Protein AF-A0A655AGC7-F1 (afdb_monomer_lite)

Sequence (77 aa):
MADGEDQQTFAEFFDRRLALHSPEMAAKTIVNGVAKGQARVVVGLEAKAVDVLARIMGSSYQRLVAAGVAKFFPWAK

Foldseek 3Di:
DPPVVVVVVVVVCCVVPVPPDDPVQVVVQVVVCVVVVNPDTQGDPVSVVLVVCCVVVPPVVVVVVVVVCCVPPVVVD

pLDDT: mean 77.73, std 12.4, range [40.47, 96.94]

Organism: Mycobacterium tuberculosis (NCBI:txid1773)

Radius of gyration: 15.9 Å; chains: 1; bounding box: 42×28×36 Å

Structure (mmCIF, N/CA/C/O backbone):
data_AF-A0A655AGC7-F1
#
_entry.id   AF-A0A655AGC7-F1
#
loop_
_atom_site.group_PDB
_atom_site.id
_atom_site.type_symbol
_atom_site.label_atom_id
_atom_site.label_alt_id
_atom_site.label_comp_id
_atom_site.label_asym_id
_atom_site.label_entity_id
_atom_site.label_seq_id
_atom_site.pdbx_PDB_ins_code
_atom_site.Cartn_x
_atom_site.Cartn_y
_atom_site.Cartn_z
_atom_site.occupancy
_atom_site.B_iso_or_equiv
_atom_site.auth_seq_id
_atom_site.auth_comp_id
_atom_site.auth_asym_id
_atom_site.auth_atom_id
_atom_site.pdbx_PDB_model_num
ATOM 1 N N . MET A 1 1 ? 30.231 -9.891 -2.546 1.00 40.47 1 MET A N 1
ATOM 2 C CA . MET A 1 1 ? 29.922 -8.468 -2.307 1.00 40.47 1 MET A CA 1
ATOM 3 C C . MET A 1 1 ? 29.513 -7.861 -3.638 1.00 40.47 1 MET A C 1
ATOM 5 O O . MET A 1 1 ? 30.357 -7.346 -4.352 1.00 40.47 1 MET A O 1
ATOM 9 N N . ALA A 1 2 ? 28.244 -8.030 -4.002 1.00 49.31 2 ALA A N 1
ATOM 10 C CA . ALA A 1 2 ? 27.612 -7.388 -5.160 1.00 49.31 2 ALA A CA 1
ATOM 11 C C . ALA A 1 2 ? 26.289 -6.713 -4.738 1.00 49.31 2 ALA A C 1
ATOM 13 O O . ALA A 1 2 ? 25.461 -6.387 -5.573 1.00 49.31 2 ALA A O 1
ATOM 14 N N . ASP A 1 3 ? 26.088 -6.510 -3.429 1.00 59.91 3 ASP A N 1
ATOM 15 C CA . ASP A 1 3 ? 24.817 -6.034 -2.873 1.00 59.91 3 ASP A CA 1
ATOM 16 C C . ASP A 1 3 ? 24.684 -4.503 -2.910 1.00 59.91 3 ASP A C 1
ATOM 18 O O . ASP A 1 3 ? 23.584 -3.982 -2.788 1.00 59.91 3 ASP A O 1
ATOM 22 N N . GLY A 1 4 ? 25.789 -3.762 -3.054 1.00 60.75 4 GLY A N 1
ATOM 23 C CA . GLY A 1 4 ? 25.790 -2.296 -2.962 1.00 60.75 4 GLY A CA 1
ATOM 24 C C . GLY A 1 4 ? 25.320 -1.578 -4.231 1.00 60.75 4 GLY A C 1
ATOM 25 O O . GLY A 1 4 ? 24.519 -0.650 -4.143 1.00 60.75 4 GLY A O 1
ATOM 26 N N . GLU A 1 5 ? 25.785 -2.008 -5.409 1.00 59.97 5 GLU A N 1
ATOM 27 C CA . GLU A 1 5 ? 25.375 -1.406 -6.691 1.00 59.97 5 GLU A CA 1
ATOM 28 C C . GLU A 1 5 ? 23.927 -1.761 -7.059 1.00 59.97 5 GLU A C 1
ATOM 30 O O . GLU A 1 5 ? 23.191 -0.925 -7.589 1.00 59.97 5 GLU A O 1
ATOM 35 N N . ASP A 1 6 ? 23.485 -2.972 -6.705 1.00 70.00 6 ASP A N 1
ATOM 36 C CA . ASP A 1 6 ? 22.108 -3.423 -6.926 1.00 70.00 6 ASP A CA 1
ATOM 37 C C . ASP A 1 6 ? 21.115 -2.636 -6.050 1.00 70.00 6 ASP A C 1
ATOM 39 O O . ASP A 1 6 ? 20.074 -2.181 -6.524 1.00 70.00 6 ASP A O 1
ATOM 43 N N . GLN A 1 7 ? 21.483 -2.347 -4.794 1.00 72.25 7 GLN A N 1
ATOM 44 C CA . GLN A 1 7 ? 20.675 -1.519 -3.890 1.00 72.25 7 GLN A CA 1
ATOM 45 C C . GLN A 1 7 ? 20.527 -0.072 -4.366 1.00 72.25 7 GLN A C 1
ATOM 47 O O . GLN A 1 7 ? 19.430 0.480 -4.282 1.00 72.25 7 GLN A O 1
ATOM 52 N N . GLN A 1 8 ? 21.598 0.551 -4.867 1.00 75.75 8 GLN A N 1
ATOM 53 C CA . GLN A 1 8 ? 21.526 1.919 -5.395 1.00 75.75 8 GLN A CA 1
ATOM 54 C C . GLN A 1 8 ? 20.654 1.985 -6.650 1.00 75.75 8 GLN A C 1
ATOM 56 O O . GLN A 1 8 ? 19.773 2.837 -6.747 1.00 75.75 8 GLN A O 1
ATOM 61 N N . THR A 1 9 ? 20.829 1.031 -7.565 1.00 74.62 9 THR A N 1
ATOM 62 C CA . THR A 1 9 ? 20.021 0.935 -8.787 1.00 74.62 9 THR A CA 1
ATOM 63 C C . THR A 1 9 ? 18.543 0.706 -8.459 1.00 74.62 9 THR A C 1
ATOM 65 O O . THR A 1 9 ? 17.660 1.326 -9.058 1.00 74.62 9 THR A O 1
ATOM 68 N N . PHE A 1 10 ? 18.257 -0.139 -7.465 1.00 71.56 10 PHE A N 1
ATOM 69 C CA . PHE A 1 10 ? 16.902 -0.368 -6.978 1.00 71.56 10 PHE A CA 1
ATOM 70 C C . PHE A 1 10 ? 16.301 0.882 -6.329 1.00 71.56 10 PHE A C 1
ATOM 72 O O . PHE A 1 10 ? 15.155 1.218 -6.622 1.00 71.56 10 PHE A O 1
ATOM 79 N N . ALA A 1 11 ? 17.060 1.593 -5.490 1.00 74.62 11 ALA A N 1
ATOM 80 C CA . ALA A 1 11 ? 16.610 2.824 -4.844 1.00 74.62 11 ALA A CA 1
ATOM 81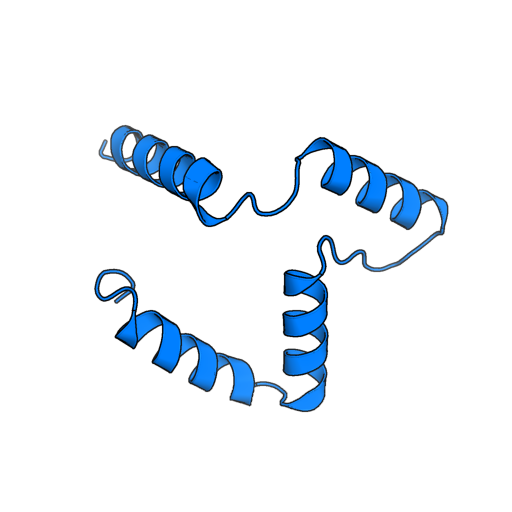 C C . ALA A 1 11 ? 16.280 3.915 -5.875 1.00 74.62 11 ALA A C 1
ATOM 83 O O . ALA A 1 11 ? 15.201 4.501 -5.828 1.00 74.62 11 ALA A O 1
ATOM 84 N N . GLU A 1 12 ? 17.147 4.126 -6.867 1.00 75.19 12 GLU A N 1
ATOM 85 C CA . GLU A 1 12 ? 16.897 5.091 -7.941 1.00 75.19 12 GLU A CA 1
ATOM 86 C C . GLU A 1 12 ? 15.690 4.710 -8.804 1.00 75.19 12 GLU A C 1
ATOM 88 O O . GLU A 1 12 ? 14.900 5.572 -9.200 1.00 75.19 12 GLU A O 1
ATOM 93 N N . PHE A 1 13 ? 15.518 3.420 -9.105 1.00 70.81 13 PHE A N 1
ATOM 94 C CA . PHE A 1 13 ? 14.338 2.933 -9.812 1.00 70.81 13 PHE A CA 1
ATOM 95 C C . PHE A 1 13 ? 13.067 3.148 -8.985 1.00 70.81 13 PHE A C 1
ATOM 97 O O . PHE A 1 13 ? 12.051 3.595 -9.525 1.00 70.81 13 PHE A O 1
ATOM 104 N N . PHE A 1 14 ? 13.128 2.869 -7.682 1.00 67.00 14 PHE A N 1
ATOM 105 C CA . PHE A 1 14 ? 12.014 3.050 -6.764 1.00 67.00 14 PHE A CA 1
ATOM 106 C C . PHE A 1 14 ? 11.587 4.519 -6.706 1.00 67.00 14 PHE A C 1
ATOM 108 O O . PHE A 1 14 ? 10.424 4.821 -6.977 1.00 67.00 14 PHE A O 1
ATOM 115 N N . ASP A 1 15 ? 12.534 5.430 -6.488 1.00 68.62 15 ASP A N 1
ATOM 116 C CA . ASP A 1 15 ? 12.281 6.872 -6.449 1.00 68.62 15 ASP A CA 1
ATOM 117 C C . ASP A 1 15 ? 11.738 7.406 -7.781 1.00 68.62 15 ASP A C 1
ATOM 119 O O . ASP A 1 15 ? 10.812 8.215 -7.802 1.00 68.62 15 ASP A O 1
ATOM 123 N N . ARG A 1 16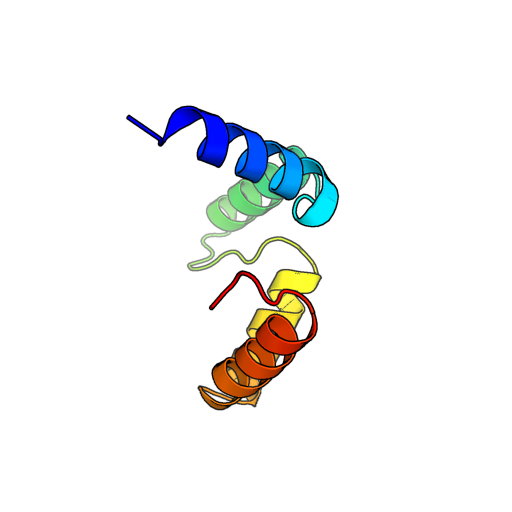 ? 12.268 6.943 -8.922 1.00 68.06 16 ARG A N 1
ATOM 124 C CA . ARG A 1 16 ? 11.858 7.453 -10.243 1.00 68.06 16 ARG A CA 1
ATOM 125 C C . ARG A 1 16 ? 10.561 6.857 -10.782 1.00 68.06 16 ARG A C 1
ATOM 127 O O . ARG A 1 16 ? 9.945 7.469 -11.656 1.00 68.06 16 ARG A O 1
ATOM 134 N N . ARG A 1 17 ? 10.198 5.632 -10.390 1.00 59.41 17 ARG A N 1
ATOM 135 C CA . ARG A 1 17 ? 9.146 4.849 -11.074 1.00 59.41 17 ARG A CA 1
ATOM 136 C C . ARG A 1 17 ? 8.064 4.298 -10.151 1.00 59.41 17 ARG A C 1
ATOM 138 O O . ARG A 1 17 ? 6.964 4.060 -10.640 1.00 59.41 17 ARG A O 1
ATOM 145 N N . LEU A 1 18 ? 8.358 4.071 -8.869 1.00 59.66 18 LEU A N 1
ATOM 146 C CA . LEU A 1 18 ? 7.445 3.408 -7.926 1.00 59.66 18 LEU A CA 1
ATOM 147 C C . LEU A 1 18 ? 6.931 4.337 -6.822 1.00 59.66 18 LEU A C 1
ATOM 149 O O . LEU A 1 18 ? 5.830 4.114 -6.321 1.00 59.66 18 LEU A O 1
ATOM 153 N N . ALA A 1 19 ? 7.664 5.399 -6.488 1.00 63.94 19 ALA A N 1
ATOM 154 C CA . ALA A 1 19 ? 7.234 6.452 -5.573 1.00 63.94 19 ALA A CA 1
ATOM 155 C C . ALA A 1 19 ? 6.170 7.371 -6.217 1.00 63.94 19 ALA A C 1
ATOM 157 O O . ALA A 1 19 ? 6.345 8.579 -6.346 1.00 63.94 19 ALA A O 1
ATOM 158 N N . LEU A 1 20 ? 5.044 6.791 -6.649 1.00 59.81 20 LEU A N 1
ATOM 159 C CA . LEU A 1 20 ? 3.907 7.518 -7.230 1.00 59.81 20 LEU A CA 1
ATOM 160 C C . LEU A 1 20 ? 3.192 8.410 -6.195 1.00 59.81 20 LEU A C 1
ATOM 162 O O . LEU A 1 20 ? 2.499 9.354 -6.571 1.00 59.81 20 LEU A O 1
ATOM 166 N N . HIS A 1 21 ? 3.379 8.136 -4.896 1.00 70.31 21 HIS A N 1
ATOM 167 C CA . HIS A 1 21 ? 2.887 8.942 -3.772 1.00 70.31 21 HIS A CA 1
ATOM 168 C C . HIS A 1 21 ? 4.049 9.347 -2.869 1.00 70.31 21 HIS A C 1
ATOM 170 O O . HIS A 1 21 ? 4.985 8.573 -2.676 1.00 70.31 21 HIS A O 1
ATOM 176 N N . SER A 1 22 ? 3.966 10.541 -2.276 1.00 80.75 22 SER A N 1
ATOM 177 C CA . SER A 1 22 ? 5.003 11.021 -1.361 1.00 80.75 22 SER A CA 1
ATOM 178 C C . SER A 1 22 ? 5.049 10.183 -0.068 1.00 80.75 22 SER A C 1
ATOM 180 O O . SER A 1 22 ? 4.004 9.701 0.400 1.00 80.75 22 SER A O 1
ATOM 182 N N . PRO A 1 23 ? 6.230 10.019 0.551 1.00 80.81 23 PRO A N 1
ATOM 183 C CA . PRO A 1 23 ? 6.368 9.272 1.801 1.00 80.81 23 PRO A CA 1
ATOM 184 C C . PRO A 1 23 ? 5.527 9.872 2.940 1.00 80.81 23 PRO A C 1
ATOM 186 O O . PRO A 1 23 ? 4.979 9.139 3.766 1.00 80.81 23 PRO A O 1
ATOM 189 N N . GLU A 1 24 ? 5.327 11.191 2.956 1.00 83.69 24 GLU A N 1
ATOM 190 C CA . GLU A 1 24 ? 4.486 11.885 3.938 1.00 83.69 24 GLU A CA 1
ATOM 191 C C . GLU A 1 24 ? 3.013 11.488 3.802 1.00 83.69 24 GLU A C 1
ATOM 193 O O . GLU A 1 24 ? 2.325 11.259 4.803 1.00 83.69 24 GLU A O 1
ATOM 198 N N . MET A 1 25 ? 2.517 11.367 2.567 1.00 85.62 25 MET A N 1
ATOM 199 C CA . MET A 1 25 ? 1.152 10.910 2.299 1.00 85.62 25 MET A CA 1
ATOM 200 C C . MET A 1 25 ? 0.938 9.471 2.770 1.00 85.62 25 MET A C 1
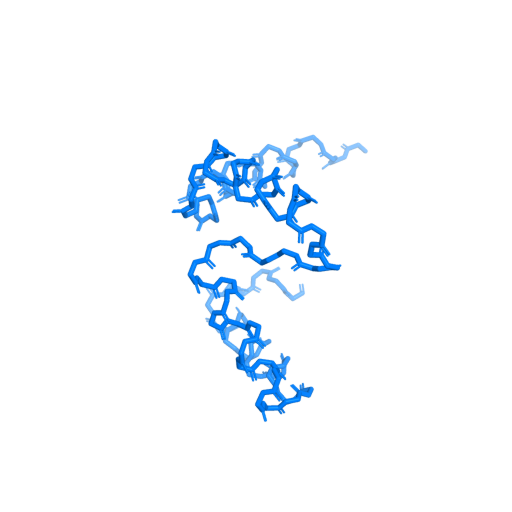ATOM 202 O O . MET A 1 25 ? -0.105 9.162 3.364 1.00 85.62 25 MET A O 1
ATOM 206 N N . ALA A 1 26 ? 1.928 8.603 2.559 1.00 86.19 26 ALA A N 1
ATOM 207 C CA . ALA A 1 26 ? 1.900 7.232 3.052 1.00 86.19 26 ALA A CA 1
ATOM 208 C C . ALA A 1 26 ? 1.857 7.188 4.585 1.00 86.19 26 ALA A C 1
ATOM 210 O O . ALA A 1 26 ? 0.939 6.592 5.158 1.00 86.19 26 ALA A O 1
ATOM 211 N N . ALA A 1 27 ? 2.778 7.894 5.247 1.00 90.81 27 ALA A N 1
ATOM 212 C CA . ALA A 1 27 ? 2.844 7.973 6.703 1.00 90.81 27 ALA A CA 1
ATOM 213 C C . ALA A 1 27 ? 1.528 8.486 7.308 1.00 90.81 27 ALA A C 1
ATOM 215 O O . ALA A 1 27 ? 0.965 7.860 8.208 1.00 90.81 27 ALA A O 1
ATOM 216 N N . LYS A 1 28 ? 0.973 9.575 6.758 1.00 91.50 28 LYS A N 1
ATOM 217 C CA . LYS A 1 28 ? -0.311 10.138 7.202 1.00 91.50 28 LYS A CA 1
ATOM 218 C C . LYS A 1 28 ? -1.456 9.139 7.047 1.00 91.50 28 LYS A C 1
ATOM 220 O O . LYS A 1 28 ? -2.301 9.025 7.934 1.00 91.50 28 LYS A O 1
ATOM 225 N N . THR A 1 29 ? -1.499 8.411 5.934 1.00 91.12 29 THR A N 1
ATOM 226 C CA . THR A 1 29 ? -2.538 7.403 5.681 1.00 91.12 29 THR A CA 1
ATOM 227 C C . THR A 1 29 ? -2.455 6.257 6.690 1.00 91.12 29 THR A C 1
ATOM 229 O O . THR A 1 29 ? -3.482 5.862 7.243 1.00 91.12 29 THR A O 1
ATOM 232 N N . ILE A 1 30 ? -1.244 5.776 6.983 1.00 92.75 30 ILE A N 1
ATOM 233 C CA . ILE A 1 30 ? -0.998 4.707 7.959 1.00 92.75 30 ILE A CA 1
ATOM 234 C C . ILE A 1 30 ? -1.415 5.146 9.363 1.00 92.75 30 ILE A C 1
ATOM 236 O O . ILE A 1 30 ? -2.237 4.473 9.984 1.00 92.75 30 ILE A O 1
ATOM 240 N N . VAL A 1 31 ? -0.924 6.295 9.841 1.00 96.38 31 VAL A N 1
ATOM 241 C CA . VAL A 1 31 ? -1.243 6.814 11.184 1.00 96.38 31 VAL A CA 1
ATOM 242 C C . VAL A 1 31 ? -2.752 7.006 11.355 1.00 96.38 31 VAL A C 1
ATOM 244 O O . VAL A 1 31 ? -3.320 6.592 12.364 1.00 96.38 31 VAL A O 1
ATOM 247 N N . ASN A 1 32 ? -3.430 7.553 10.342 1.00 95.62 32 ASN A N 1
ATOM 248 C CA . ASN A 1 32 ? -4.885 7.708 10.366 1.00 95.62 32 ASN A CA 1
ATOM 249 C C . ASN A 1 32 ? -5.629 6.367 10.399 1.00 95.62 32 ASN A C 1
ATOM 251 O O . ASN A 1 32 ? -6.679 6.268 11.031 1.00 95.62 32 ASN A O 1
ATOM 255 N N . GLY A 1 33 ? -5.127 5.351 9.697 1.00 95.19 33 GLY A N 1
ATOM 256 C CA . GLY A 1 33 ? -5.708 4.010 9.712 1.00 95.19 33 GLY A CA 1
ATOM 257 C C . GLY A 1 33 ? -5.565 3.339 11.077 1.00 95.19 33 GLY A C 1
ATOM 258 O O . GLY A 1 33 ? -6.547 2.811 11.600 1.00 95.19 33 GLY A O 1
ATOM 259 N N . VAL A 1 34 ? -4.384 3.449 11.692 1.00 96.44 34 VAL A N 1
ATOM 260 C CA . VAL A 1 34 ? -4.114 2.956 13.053 1.00 96.44 34 VAL A CA 1
ATOM 261 C C . VAL A 1 34 ? -5.018 3.648 14.072 1.00 96.44 34 VAL A C 1
ATOM 263 O O . VAL A 1 34 ? -5.685 2.971 14.849 1.00 96.44 34 VAL A O 1
ATOM 266 N N . ALA A 1 35 ? -5.127 4.979 14.019 1.00 96.94 35 ALA A N 1
ATOM 267 C CA . ALA A 1 35 ? -5.994 5.748 14.916 1.00 96.94 35 ALA A CA 1
ATOM 268 C C . ALA A 1 35 ? -7.481 5.354 14.809 1.00 96.94 35 ALA A C 1
ATOM 270 O O . ALA A 1 35 ? -8.233 5.490 15.768 1.00 96.94 35 ALA A O 1
ATOM 271 N N . LYS A 1 36 ? -7.907 4.843 13.647 1.00 96.75 36 LYS A N 1
ATOM 272 C CA . LYS A 1 36 ? -9.271 4.354 13.394 1.00 96.75 36 LYS A CA 1
ATOM 273 C C . LYS A 1 36 ? -9.457 2.864 13.709 1.00 96.75 36 LYS A C 1
ATOM 275 O O . LYS A 1 36 ? -10.526 2.330 13.423 1.00 96.75 36 LYS A O 1
ATOM 280 N N . GLY A 1 37 ? -8.438 2.181 14.234 1.00 95.25 37 GLY A N 1
ATOM 281 C CA . GLY A 1 37 ? -8.490 0.746 14.524 1.00 95.25 37 GLY A CA 1
ATOM 282 C C . GLY A 1 37 ? -8.618 -0.128 13.272 1.00 95.25 37 GLY A C 1
ATOM 283 O O . GLY A 1 37 ? -9.194 -1.213 13.328 1.00 95.25 37 GLY A O 1
ATOM 284 N N . GLN A 1 38 ? -8.133 0.338 12.117 1.00 95.06 38 GLN A N 1
ATOM 285 C CA . GLN A 1 38 ? -8.199 -0.450 10.889 1.00 95.06 38 GLN A CA 1
ATOM 286 C C . GLN A 1 38 ? -7.224 -1.627 10.963 1.00 95.06 38 GLN A C 1
ATOM 288 O O . GLN A 1 38 ? -6.016 -1.433 11.060 1.00 95.06 38 GLN A O 1
ATOM 293 N N . ALA A 1 39 ? -7.739 -2.850 10.821 1.00 92.31 39 ALA A N 1
ATOM 294 C CA . ALA A 1 39 ? -6.915 -4.061 10.765 1.00 92.31 39 ALA A CA 1
ATOM 295 C C . ALA A 1 39 ? -5.980 -4.105 9.538 1.00 92.31 39 ALA A C 1
ATOM 297 O O . ALA A 1 39 ? -5.017 -4.867 9.511 1.00 92.31 39 ALA A O 1
ATOM 298 N N . ARG A 1 40 ? -6.273 -3.310 8.501 1.00 90.81 40 ARG A N 1
ATOM 299 C CA . ARG A 1 40 ? -5.472 -3.217 7.280 1.00 90.81 40 ARG A CA 1
ATOM 300 C C . ARG A 1 40 ? -5.592 -1.834 6.649 1.00 90.81 40 ARG A C 1
ATOM 302 O O . ARG A 1 40 ? -6.703 -1.343 6.459 1.00 90.81 40 ARG A O 1
ATOM 309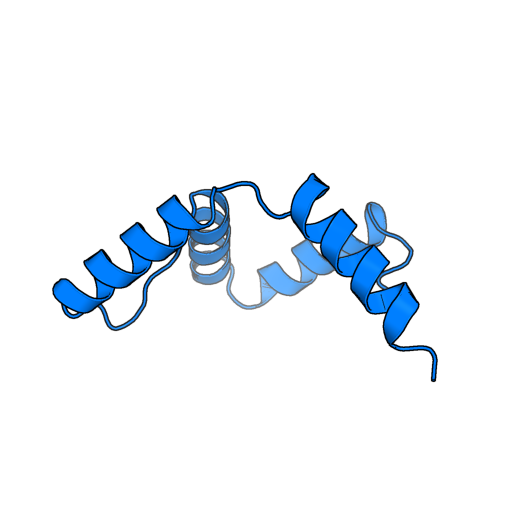 N N . VAL A 1 41 ? -4.454 -1.262 6.255 1.00 91.62 41 VAL A N 1
ATOM 310 C CA . VAL A 1 41 ? -4.359 0.022 5.547 1.00 91.62 41 VAL A CA 1
ATOM 311 C C . VAL A 1 41 ? -3.747 -0.211 4.168 1.00 91.62 41 VAL A C 1
ATOM 313 O O . VAL A 1 41 ? -2.695 -0.832 4.053 1.00 91.62 41 VAL A O 1
ATOM 316 N N . VAL A 1 42 ? -4.411 0.280 3.120 1.00 88.88 42 VAL A N 1
ATOM 317 C CA . VAL A 1 42 ? -3.913 0.245 1.736 1.00 88.88 42 VAL A CA 1
ATOM 318 C C . VAL A 1 42 ? -3.603 1.677 1.318 1.00 88.88 42 VAL A C 1
ATOM 320 O O . VAL A 1 42 ? -4.486 2.534 1.360 1.00 88.88 42 VAL A O 1
ATOM 323 N N . VAL A 1 43 ? -2.347 1.939 0.964 1.00 88.62 43 VAL A N 1
ATOM 324 C CA . VAL A 1 43 ? -1.832 3.280 0.659 1.00 88.62 43 VAL A CA 1
ATOM 325 C C . VAL A 1 43 ? -1.772 3.482 -0.852 1.00 88.62 43 VAL A C 1
ATOM 327 O O . VAL A 1 43 ? -1.192 2.658 -1.546 1.00 88.62 43 VAL A O 1
ATOM 330 N N . GLY A 1 44 ? -2.331 4.587 -1.346 1.00 82.62 44 GLY A N 1
ATOM 331 C CA . GLY A 1 44 ? -2.325 4.933 -2.772 1.00 82.62 44 GLY A CA 1
ATOM 332 C C . GLY A 1 44 ? -3.536 4.397 -3.547 1.00 82.62 44 GLY A C 1
ATOM 333 O O . GLY A 1 44 ? -4.166 3.403 -3.169 1.00 82.62 44 GLY A O 1
ATOM 334 N N . LEU A 1 45 ? -3.897 5.089 -4.633 1.00 81.00 45 LEU A N 1
ATOM 335 C CA . LEU A 1 45 ? -5.030 4.712 -5.490 1.00 81.00 45 LEU A CA 1
ATOM 336 C C . LEU A 1 45 ? -4.727 3.438 -6.281 1.00 81.00 45 LEU A C 1
ATOM 338 O O . LEU A 1 45 ? -5.580 2.556 -6.370 1.00 81.00 45 LEU A O 1
ATOM 342 N N . GLU A 1 46 ? -3.508 3.312 -6.800 1.00 77.19 46 GLU A N 1
ATOM 343 C CA . GLU A 1 46 ? -3.068 2.142 -7.553 1.00 77.19 46 GLU A CA 1
ATOM 344 C C . GLU A 1 46 ? -3.046 0.879 -6.689 1.00 77.19 46 GLU A C 1
ATOM 346 O O . GLU A 1 46 ? -3.574 -0.152 -7.104 1.00 77.19 46 GLU A O 1
ATOM 351 N N . ALA A 1 47 ? -2.558 0.960 -5.447 1.00 81.94 47 ALA A N 1
ATOM 352 C CA . ALA A 1 47 ? -2.571 -0.181 -4.536 1.00 81.94 47 ALA A CA 1
ATOM 353 C C . ALA A 1 47 ? -4.002 -0.621 -4.207 1.00 81.94 47 ALA A C 1
ATOM 355 O O . ALA A 1 47 ? -4.282 -1.812 -4.091 1.00 81.94 47 ALA A O 1
ATOM 356 N N . LYS A 1 48 ? -4.934 0.334 -4.100 1.00 85.19 48 LYS A N 1
ATOM 357 C CA . LYS A 1 48 ? -6.353 0.045 -3.884 1.00 85.19 48 LYS A CA 1
ATOM 358 C C . LYS A 1 48 ? -6.998 -0.599 -5.113 1.00 85.19 48 LYS A C 1
ATOM 360 O O . LYS A 1 48 ? -7.787 -1.525 -4.949 1.00 85.19 48 LYS A O 1
ATOM 365 N N . ALA A 1 49 ? -6.643 -0.164 -6.322 1.00 83.94 49 ALA A N 1
ATOM 366 C CA . ALA A 1 49 ? -7.103 -0.785 -7.564 1.00 83.94 49 ALA A CA 1
ATOM 367 C C . ALA A 1 49 ? -6.600 -2.230 -7.689 1.00 83.94 49 ALA A C 1
ATOM 369 O O . ALA A 1 49 ? -7.390 -3.131 -7.965 1.00 83.94 49 ALA A O 1
ATOM 370 N N . VAL A 1 50 ? -5.316 -2.463 -7.400 1.00 82.00 50 VAL A N 1
ATOM 371 C CA . VAL A 1 50 ? -4.723 -3.807 -7.355 1.00 82.00 50 VAL A CA 1
ATOM 372 C C . VAL A 1 50 ? -5.393 -4.676 -6.289 1.00 82.00 50 VAL A C 1
ATOM 374 O O . VAL A 1 50 ? -5.730 -5.823 -6.568 1.00 82.00 50 VAL A O 1
ATOM 377 N N . ASP A 1 51 ? -5.645 -4.138 -5.092 1.00 84.75 51 ASP A N 1
ATOM 378 C CA . ASP A 1 51 ? -6.331 -4.864 -4.017 1.00 84.75 51 ASP A CA 1
ATOM 379 C C . ASP A 1 51 ? -7.745 -5.293 -4.423 1.00 84.75 51 ASP A C 1
ATOM 381 O O . ASP A 1 51 ? -8.145 -6.435 -4.205 1.00 84.75 51 ASP A O 1
ATOM 385 N N . VAL A 1 52 ? -8.504 -4.387 -5.043 1.00 88.12 52 VAL A N 1
ATOM 386 C CA . VAL A 1 52 ? -9.854 -4.676 -5.543 1.00 88.12 52 VAL A CA 1
ATOM 387 C C . VAL A 1 52 ? -9.802 -5.726 -6.648 1.00 88.12 52 VAL A C 1
ATOM 389 O O . VAL A 1 52 ? -10.566 -6.689 -6.613 1.00 88.12 52 VAL A O 1
ATOM 392 N N . LEU A 1 53 ? -8.874 -5.586 -7.593 1.00 84.19 53 LEU A N 1
ATOM 393 C CA . LEU A 1 53 ? -8.712 -6.532 -8.688 1.00 84.19 53 LEU A CA 1
ATOM 394 C C . LEU A 1 53 ? -8.353 -7.932 -8.176 1.00 84.19 53 LEU A C 1
ATOM 396 O O . LEU A 1 53 ? -8.950 -8.913 -8.612 1.00 84.19 53 LEU A O 1
ATOM 400 N N . ALA A 1 54 ? -7.453 -8.025 -7.194 1.00 84.75 54 ALA A N 1
ATOM 401 C CA . ALA A 1 54 ? -7.090 -9.284 -6.551 1.00 84.75 54 ALA A CA 1
ATOM 402 C C . ALA A 1 54 ? -8.279 -9.929 -5.817 1.00 84.75 54 ALA A C 1
ATOM 404 O O . ALA A 1 54 ? -8.448 -11.146 -5.880 1.00 84.75 54 ALA A O 1
ATOM 405 N N . ARG A 1 55 ? -9.142 -9.136 -5.166 1.00 86.06 55 ARG A N 1
ATOM 406 C CA . ARG A 1 55 ? -10.360 -9.655 -4.515 1.00 86.06 55 ARG A CA 1
ATOM 407 C C . ARG A 1 55 ? -11.407 -10.149 -5.511 1.00 86.06 55 ARG A C 1
ATOM 409 O O . ARG A 1 55 ? -12.096 -11.116 -5.210 1.00 86.06 55 ARG A O 1
ATOM 416 N N . ILE A 1 56 ? -11.532 -9.500 -6.670 1.00 88.06 56 ILE A N 1
ATOM 417 C CA . ILE A 1 56 ? -12.511 -9.873 -7.702 1.00 88.06 56 ILE A CA 1
ATOM 418 C C . ILE A 1 56 ? -12.034 -11.092 -8.498 1.00 88.06 56 ILE A C 1
ATOM 420 O O . ILE A 1 56 ? -12.803 -12.016 -8.739 1.00 88.06 56 ILE A O 1
ATOM 424 N N . MET A 1 57 ? -10.769 -11.101 -8.920 1.00 84.94 57 MET A N 1
ATOM 425 C CA . MET A 1 57 ? -10.232 -12.125 -9.825 1.00 84.94 57 MET A CA 1
ATOM 426 C C . MET A 1 57 ? -9.626 -13.333 -9.103 1.00 84.94 57 MET A C 1
ATOM 428 O O . MET A 1 57 ? -9.300 -14.337 -9.746 1.00 84.94 57 MET A O 1
ATOM 432 N N . GLY A 1 58 ? -9.419 -13.235 -7.788 1.00 81.38 58 GLY A N 1
ATOM 433 C CA . GLY A 1 58 ? -8.685 -14.228 -7.012 1.00 81.38 58 GLY A CA 1
ATOM 434 C C . GLY A 1 58 ? -7.235 -14.379 -7.490 1.00 81.38 58 GLY A C 1
ATOM 435 O O . GLY A 1 58 ? -6.597 -13.427 -7.946 1.00 81.38 58 GLY A O 1
ATOM 436 N N . SER A 1 59 ? -6.704 -15.602 -7.429 1.00 81.06 59 SER A N 1
ATOM 437 C CA . SER A 1 59 ? -5.314 -15.915 -7.813 1.00 81.06 59 SER A CA 1
ATOM 438 C C . SER A 1 59 ? -5.004 -15.685 -9.299 1.00 81.06 59 SER A C 1
ATOM 440 O O . SER A 1 59 ? -3.840 -15.558 -9.681 1.00 81.06 59 SER A O 1
ATOM 442 N N . SER A 1 60 ? -6.026 -15.559 -10.150 1.00 80.19 60 SER A N 1
ATOM 443 C CA . SER A 1 60 ? -5.869 -15.331 -11.592 1.00 80.19 60 SER A CA 1
ATOM 444 C C . SER A 1 60 ? -5.166 -14.007 -11.917 1.00 80.19 60 SER A C 1
ATOM 446 O O . SER A 1 60 ? -4.483 -13.917 -12.939 1.00 80.19 60 SER A O 1
ATOM 448 N N . TYR A 1 61 ? -5.262 -13.001 -11.036 1.00 76.12 61 TYR A N 1
ATOM 449 C CA . TYR A 1 61 ? -4.559 -11.721 -11.190 1.00 76.12 61 TYR A CA 1
ATOM 450 C C . TYR A 1 61 ? -3.036 -11.901 -11.265 1.00 76.12 61 TYR A C 1
ATOM 452 O O . TYR A 1 61 ? -2.383 -11.261 -12.087 1.00 76.12 61 TYR A O 1
ATOM 460 N N . GLN A 1 62 ? -2.467 -12.829 -10.487 1.00 75.44 62 GLN A N 1
ATOM 461 C CA . GLN A 1 62 ? -1.020 -13.070 -10.474 1.00 75.44 62 GLN A CA 1
ATOM 462 C C . GLN A 1 62 ? -0.499 -13.472 -11.859 1.00 75.44 62 GLN A C 1
ATOM 464 O O . GLN A 1 62 ? 0.562 -13.014 -12.271 1.00 75.44 62 GLN A O 1
ATOM 469 N N . ARG A 1 63 ? -1.267 -14.274 -12.611 1.00 79.25 63 ARG A N 1
ATOM 470 C CA . ARG A 1 63 ? -0.902 -14.684 -13.977 1.00 79.25 63 ARG A CA 1
ATOM 471 C C . ARG A 1 63 ? -0.957 -13.520 -14.964 1.00 79.25 63 ARG A C 1
ATOM 473 O O . ARG A 1 63 ? -0.081 -13.413 -15.816 1.00 79.25 63 ARG A O 1
ATOM 480 N N . LEU A 1 64 ? -1.954 -12.645 -14.840 1.00 75.38 64 LEU A N 1
ATOM 481 C CA . LEU A 1 64 ? -2.097 -11.469 -15.702 1.00 75.38 64 LEU A CA 1
ATOM 482 C C . LEU A 1 64 ? -0.984 -10.448 -15.458 1.00 75.38 64 LEU A C 1
ATOM 484 O O . LEU A 1 64 ? -0.391 -9.949 -16.412 1.00 75.38 64 LEU A O 1
ATOM 488 N N . VAL A 1 65 ? -0.651 -10.192 -14.191 1.00 76.88 65 VAL A N 1
ATOM 489 C CA . VAL A 1 65 ? 0.478 -9.326 -13.832 1.00 76.88 65 VAL A CA 1
ATOM 490 C C . VAL A 1 65 ? 1.787 -9.927 -14.294 1.00 76.88 65 VAL A C 1
ATOM 492 O O . VAL A 1 65 ? 2.559 -9.227 -14.934 1.00 76.88 65 VAL A O 1
ATOM 495 N N . ALA A 1 66 ? 2.035 -11.211 -14.023 1.00 77.31 66 ALA A N 1
ATOM 496 C CA . ALA A 1 66 ? 3.269 -11.870 -14.439 1.00 77.31 66 ALA A CA 1
ATOM 497 C C . ALA A 1 66 ? 3.452 -11.818 -15.964 1.00 77.31 66 ALA A C 1
ATOM 499 O O . ALA A 1 66 ? 4.543 -11.516 -16.441 1.00 77.31 66 ALA A O 1
ATOM 500 N N . ALA A 1 67 ? 2.380 -12.028 -16.736 1.00 77.19 67 ALA A N 1
ATOM 501 C CA . ALA A 1 67 ? 2.411 -11.896 -18.191 1.00 77.19 67 ALA A CA 1
ATOM 502 C C . ALA A 1 67 ? 2.677 -10.449 -18.649 1.00 77.19 67 ALA A C 1
ATOM 504 O O . ALA A 1 67 ? 3.424 -10.233 -19.604 1.00 77.19 67 ALA A O 1
ATOM 505 N N . GLY A 1 68 ? 2.098 -9.455 -17.968 1.00 74.94 68 GLY A N 1
ATOM 506 C CA . GLY A 1 68 ? 2.345 -8.038 -18.239 1.00 74.94 68 GLY A CA 1
ATOM 507 C C . GLY A 1 68 ? 3.780 -7.621 -17.911 1.00 74.94 68 GLY A C 1
ATOM 508 O O . GLY A 1 68 ? 4.471 -7.066 -18.760 1.00 74.94 68 GLY A O 1
ATOM 509 N N . VAL A 1 69 ? 4.264 -7.950 -16.713 1.00 73.69 69 VAL A N 1
ATOM 510 C CA . VAL A 1 69 ? 5.625 -7.645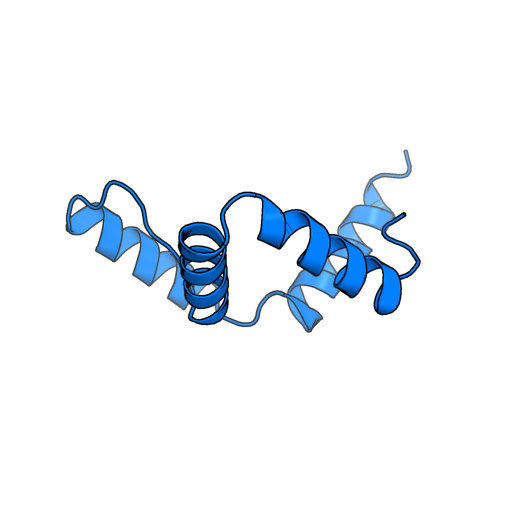 -16.250 1.00 73.69 69 VAL A CA 1
ATOM 511 C C . VAL A 1 69 ? 6.663 -8.307 -17.152 1.00 73.69 69 VAL A C 1
ATOM 513 O O . VAL A 1 69 ? 7.567 -7.621 -17.613 1.00 73.69 69 VAL A O 1
ATOM 516 N N . ALA A 1 70 ? 6.493 -9.581 -17.520 1.00 69.00 70 ALA A N 1
ATOM 517 C CA . ALA A 1 70 ? 7.404 -10.267 -18.440 1.00 69.00 70 ALA A CA 1
ATOM 518 C C . ALA A 1 70 ? 7.465 -9.622 -19.838 1.00 69.00 70 ALA A C 1
ATOM 520 O O . ALA A 1 70 ? 8.472 -9.752 -20.534 1.00 69.00 70 ALA A O 1
ATOM 521 N N . LYS A 1 71 ? 6.395 -8.935 -20.263 1.00 67.00 71 LYS A N 1
ATOM 522 C CA . LYS A 1 71 ? 6.328 -8.250 -21.559 1.00 67.00 71 LYS A CA 1
ATOM 523 C C . LYS A 1 71 ? 6.963 -6.857 -21.539 1.00 67.00 71 LYS A C 1
ATOM 525 O O . LYS A 1 71 ? 7.473 -6.427 -22.568 1.00 67.00 71 LYS A O 1
ATOM 530 N N . PHE A 1 72 ? 6.932 -6.164 -20.403 1.00 66.06 72 PHE A N 1
ATOM 531 C CA . PHE A 1 72 ? 7.438 -4.791 -20.283 1.00 66.06 72 PHE A CA 1
ATOM 532 C C . PHE A 1 72 ? 8.814 -4.693 -19.614 1.00 66.06 72 PHE A C 1
ATOM 534 O O . PHE A 1 72 ? 9.558 -3.759 -19.900 1.00 66.06 72 PHE A O 1
ATOM 541 N N . PHE A 1 73 ? 9.178 -5.665 -18.779 1.00 67.06 73 PHE A N 1
ATOM 542 C CA . PHE A 1 73 ? 10.419 -5.696 -18.011 1.00 67.06 73 PHE A CA 1
ATOM 543 C C . PHE A 1 73 ? 11.095 -7.072 -18.145 1.00 67.06 73 PHE A C 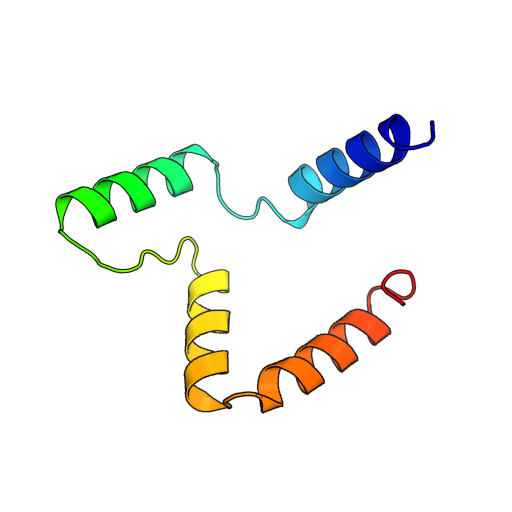1
ATOM 545 O O . PHE A 1 73 ? 10.965 -7.931 -17.271 1.00 67.06 73 PHE A O 1
ATOM 552 N N . PRO A 1 74 ? 11.814 -7.315 -19.258 1.00 60.09 74 PRO A N 1
ATOM 553 C CA . PRO A 1 74 ? 12.370 -8.630 -19.591 1.00 60.09 74 PRO A CA 1
ATOM 554 C C . PRO A 1 74 ? 13.495 -9.113 -18.658 1.00 60.09 74 PRO A C 1
ATOM 556 O O . PRO A 1 74 ? 13.907 -10.263 -18.777 1.00 60.09 74 PRO A O 1
ATOM 559 N N . TRP A 1 75 ? 13.978 -8.274 -17.736 1.00 64.25 75 TRP A N 1
ATOM 560 C CA . TRP A 1 75 ? 14.978 -8.635 -16.722 1.00 64.25 75 TRP A CA 1
ATOM 561 C C . TRP A 1 75 ? 14.376 -9.270 -15.460 1.00 64.25 75 TRP A C 1
ATOM 563 O O . TRP A 1 75 ? 15.117 -9.760 -14.621 1.00 64.25 75 TRP A O 1
ATOM 573 N N . ALA A 1 76 ? 13.049 -9.237 -15.293 1.00 59.88 76 ALA A N 1
ATOM 574 C CA . ALA A 1 76 ? 12.359 -9.790 -14.124 1.00 59.88 76 ALA A CA 1
ATOM 575 C C . ALA A 1 76 ? 12.133 -11.316 -14.221 1.00 59.88 76 ALA A C 1
ATOM 577 O O . ALA A 1 76 ? 11.240 -11.853 -13.562 1.00 59.88 76 ALA A O 1
ATOM 578 N N . LYS A 1 77 ? 12.888 -11.988 -15.097 1.00 53.22 77 LYS A N 1
ATOM 579 C CA . LYS A 1 77 ? 12.901 -13.443 -15.265 1.00 53.22 77 LYS A CA 1
ATOM 580 C C . LYS A 1 77 ? 14.000 -14.072 -14.430 1.00 53.22 77 LYS A C 1
ATOM 582 O O . LYS A 1 77 ? 15.108 -13.499 -14.425 1.00 53.22 77 LYS A O 1
#

Secondary structure (DSSP, 8-state):
--HHHHHHHHHHHIIIII--S-HHHHHHHHHHHHHTT-S----SHHHHHHHHHHHHHTTHHHHHHHHHHHHH-TT--